Protein AF-A0A453H4N7-F1 (afdb_monomer)

Mean predicted aligned error: 19.72 Å

Foldseek 3Di:
DVVVVVVVVVVVVVVVVVVVVVVVVVVVVVVVPPDDPDDDDDPCPPPPPDQDFDDPPVDPVVRVVVSVVVCVVVCVVVVVVPPDPDDDDPVRVVVVVVVVVVVVVVVVVVVVVVVVVVVVVVVVVVVVVVVVVVVVVVVVVPVPPPDDDDDDDDD

Secondary structure (DSSP, 8-state):
-GGGHHHHHHHHHHHHHHHHHHHHHHHHHHHTT-S----S--------SS------TT-HHHHHHHHHHHHHHTTHHHHHHT--SSPPPHHHHHHHHHHHHHHHHHHHHHHHHHHHHHHHHHHHHHHHHHHHHHHHHHHHHHSS-----------

Organism: Aegilops tauschii subsp. strangulata (NCBI:txid200361)

Radius of gyration: 35.61 Å; Cα contacts (8 Å, |Δi|>4): 17; chains: 1; bounding box: 51×92×110 Å

InterPro domains:
  IPR001911 Small ribosomal subunit protein bS21 [PF01165] (53-104)

Solvent-accessible surface area (backbone atoms only — not comparable to full-atom values): 9630 Å² total; per-residue (Å²): 124,74,79,67,60,61,58,55,59,56,52,51,55,58,54,52,50,55,52,52,51,51,51,52,52,51,52,54,58,62,56,70,71,75,65,83,87,74,70,92,83,70,82,81,70,70,78,70,88,70,96,81,71,78,68,57,92,85,37,57,70,62,32,49,55,52,45,49,52,52,34,56,72,72,38,52,51,58,53,62,74,63,58,64,96,63,91,76,54,73,72,57,51,52,52,52,52,52,53,54,49,53,54,50,52,52,53,49,54,52,52,50,53,51,50,53,51,52,51,51,49,53,56,48,51,55,53,50,49,52,51,54,50,51,57,52,50,54,55,60,67,66,72,70,74,77,80,90,82,76,86,86,86,91,134

Sequence (155 aa):
EASRISTLHSGQRRREGRRRERAMQALARAARGLWPAAGRGQVQLQPARGIVVQVRDGNLERALQVMERKMRSSGIERLIKRRTEHHVKNSEKRVLARKALMARVRSQELGKSLRDILIKKIRGSVRASLRGQHFSNIRRYYRGVTTPFLMGAPC

pLDDT: mean 72.55, std 18.89, range [39.84, 96.19]

Structure (mmCIF, N/CA/C/O backbone):
data_AF-A0A453H4N7-F1
#
_entry.id   AF-A0A453H4N7-F1
#
loop_
_atom_site.group_PDB
_atom_site.id
_atom_site.type_symbol
_atom_site.label_atom_id
_atom_site.label_alt_id
_atom_site.label_comp_id
_atom_site.label_asym_id
_atom_site.label_entity_id
_atom_site.label_seq_id
_atom_site.pdbx_PDB_ins_code
_atom_site.Cartn_x
_atom_site.Cartn_y
_atom_site.Cartn_z
_atom_site.occupancy
_atom_site.B_iso_or_equiv
_atom_site.auth_seq_id
_atom_site.auth_comp_id
_atom_site.auth_asym_id
_atom_site.auth_atom_id
_atom_site.pdbx_PDB_model_num
ATOM 1 N N . GLU A 1 1 ? -1.156 -15.902 -61.989 1.00 48.66 1 GLU A N 1
ATOM 2 C CA . GLU A 1 1 ? -1.831 -16.546 -60.832 1.00 48.66 1 GLU A CA 1
ATOM 3 C C . GLU A 1 1 ? -1.753 -15.767 -59.505 1.00 48.66 1 GLU A C 1
ATOM 5 O O . GLU A 1 1 ? -2.515 -16.071 -58.594 1.00 48.66 1 GLU A O 1
ATOM 10 N N . ALA A 1 2 ? -0.948 -14.699 -59.391 1.00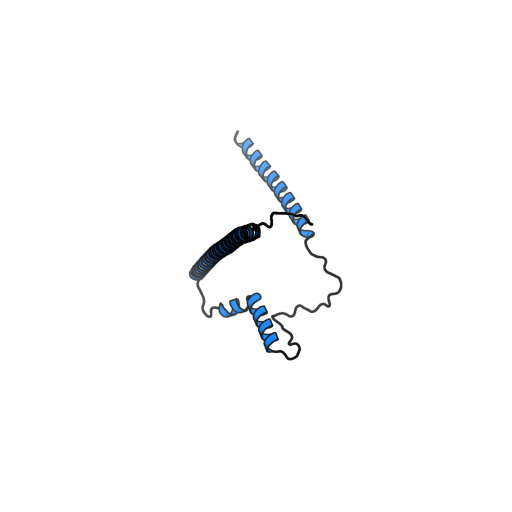 49.81 2 ALA A N 1
ATOM 11 C CA . ALA A 1 2 ? -0.772 -13.948 -58.137 1.00 49.81 2 ALA A CA 1
ATOM 12 C C . ALA A 1 2 ? -1.974 -13.081 -57.670 1.00 49.81 2 ALA A C 1
ATOM 14 O O . ALA A 1 2 ? -2.110 -12.839 -56.472 1.00 49.81 2 ALA A O 1
ATOM 15 N N . SER A 1 3 ? -2.893 -12.659 -58.553 1.00 48.25 3 SER A N 1
ATOM 16 C CA . SER A 1 3 ? -4.048 -11.818 -58.154 1.00 48.25 3 SER A CA 1
ATOM 17 C C . SER A 1 3 ? -5.175 -12.554 -57.418 1.00 48.25 3 SER A C 1
ATOM 19 O O . SER A 1 3 ? -6.032 -11.905 -56.824 1.00 48.25 3 SER A O 1
ATOM 21 N N . ARG A 1 4 ? -5.211 -13.896 -57.429 1.00 51.91 4 ARG A N 1
ATOM 22 C CA . ARG A 1 4 ? -6.278 -14.668 -56.753 1.00 51.91 4 ARG A CA 1
ATOM 23 C C . ARG A 1 4 ? -5.993 -14.936 -55.267 1.00 51.91 4 ARG A C 1
ATOM 25 O O . ARG A 1 4 ? -6.920 -15.196 -54.510 1.00 51.91 4 ARG A O 1
ATOM 32 N N . ILE A 1 5 ? -4.735 -14.837 -54.827 1.00 51.84 5 ILE A N 1
ATOM 33 C CA . ILE A 1 5 ? -4.316 -15.173 -53.451 1.00 51.84 5 ILE A CA 1
ATOM 34 C C . ILE A 1 5 ? -4.483 -13.974 -52.490 1.00 51.84 5 ILE A C 1
ATOM 36 O O . ILE A 1 5 ? -4.765 -14.151 -51.298 1.00 51.84 5 ILE A O 1
ATOM 40 N N . SER A 1 6 ? -4.386 -12.742 -53.000 1.00 48.47 6 SER A N 1
ATOM 41 C CA . SER A 1 6 ? -4.504 -11.497 -52.221 1.00 48.47 6 SER A CA 1
ATOM 42 C C . SER A 1 6 ? -5.947 -11.144 -51.822 1.00 48.47 6 SER A C 1
ATOM 44 O O . SER A 1 6 ? -6.170 -10.516 -50.782 1.00 48.47 6 SER A O 1
ATOM 46 N N . THR A 1 7 ? -6.951 -11.597 -52.579 1.00 55.56 7 THR A N 1
ATOM 47 C CA . THR A 1 7 ? -8.379 -11.380 -52.272 1.00 55.56 7 THR A CA 1
ATOM 48 C C . THR A 1 7 ? -8.903 -12.315 -51.175 1.00 55.56 7 THR A C 1
ATOM 50 O O . THR A 1 7 ? -9.774 -11.927 -50.394 1.00 55.56 7 THR A O 1
ATOM 53 N N . LEU A 1 8 ? -8.328 -13.514 -51.032 1.00 54.03 8 LEU A N 1
ATOM 54 C 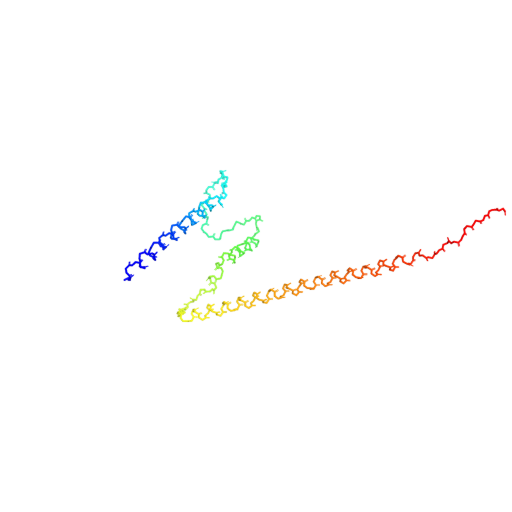CA . LEU A 1 8 ? -8.702 -14.467 -49.979 1.00 54.03 8 LEU A CA 1
ATOM 55 C C . LEU A 1 8 ? -8.202 -14.025 -48.590 1.00 54.03 8 LEU A C 1
ATOM 57 O O . LEU A 1 8 ? -8.942 -14.113 -47.607 1.00 54.03 8 LEU A O 1
ATOM 61 N N . HIS A 1 9 ? -6.994 -13.456 -48.509 1.00 51.75 9 HIS A N 1
ATOM 62 C CA . HIS A 1 9 ? -6.415 -12.968 -47.249 1.00 51.75 9 HIS A CA 1
ATOM 63 C C . HIS A 1 9 ? -7.112 -11.708 -46.703 1.00 51.75 9 HIS A C 1
ATOM 65 O O . HIS A 1 9 ? -7.238 -11.538 -45.486 1.00 51.75 9 HIS A O 1
ATOM 71 N N . SER A 1 10 ? -7.616 -10.825 -47.573 1.00 54.41 10 SER A N 1
ATOM 72 C CA . SER A 1 10 ? -8.381 -9.640 -47.151 1.00 54.41 10 SER A CA 1
ATOM 73 C C . SER A 1 10 ? -9.802 -9.996 -46.681 1.00 54.41 10 SER A C 1
ATOM 75 O O . SER A 1 10 ? -10.313 -9.393 -45.729 1.00 54.41 10 SER A O 1
ATOM 77 N N . GLY A 1 11 ? -10.410 -11.035 -47.267 1.00 57.25 11 GLY A N 1
ATOM 78 C CA . GLY A 1 11 ? -11.706 -11.580 -46.854 1.00 57.25 11 GLY A CA 1
ATOM 79 C C . GLY A 1 11 ? -11.682 -12.268 -45.484 1.00 57.25 11 GLY A C 1
ATOM 80 O O . GLY A 1 11 ? -12.613 -12.089 -44.692 1.00 57.25 11 GLY A O 1
ATOM 81 N N . GLN A 1 12 ? -10.607 -12.999 -45.163 1.00 56.38 12 GLN A N 1
ATOM 82 C CA . GLN A 1 12 ? -10.454 -13.668 -43.864 1.00 56.38 12 GLN A CA 1
ATOM 83 C C . GLN A 1 12 ? -10.293 -12.670 -42.705 1.00 56.38 12 GLN A C 1
ATOM 85 O O . GLN A 1 12 ? -11.003 -12.788 -41.703 1.00 56.38 12 GLN A O 1
ATOM 90 N N . ARG A 1 13 ? -9.492 -11.604 -42.873 1.00 53.62 13 ARG A N 1
ATOM 91 C CA . ARG A 1 13 ? -9.336 -10.562 -41.835 1.00 53.62 13 ARG A CA 1
ATOM 92 C C . ARG A 1 13 ? -10.636 -9.814 -41.521 1.00 53.62 13 ARG A C 1
ATOM 94 O O . ARG A 1 13 ? -10.914 -9.525 -40.358 1.00 53.62 13 ARG A O 1
ATOM 101 N N . ARG A 1 14 ? -11.491 -9.560 -42.522 1.00 57.19 14 ARG A N 1
ATOM 102 C CA . ARG A 1 14 ? -12.812 -8.927 -42.309 1.00 57.19 14 ARG A CA 1
ATOM 103 C C . ARG A 1 14 ? -13.829 -9.842 -41.614 1.00 57.19 14 ARG A C 1
ATOM 105 O O . ARG A 1 14 ? -14.759 -9.341 -40.976 1.00 57.19 14 ARG A O 1
ATOM 112 N N . ARG A 1 15 ? -13.703 -11.169 -41.745 1.00 58.00 15 ARG A N 1
ATOM 113 C CA . ARG A 1 15 ? -14.571 -12.141 -41.050 1.00 58.00 15 ARG A CA 1
ATOM 114 C C . ARG A 1 15 ? -14.146 -12.336 -39.594 1.00 58.00 15 ARG A C 1
ATOM 116 O O . ARG A 1 15 ? -15.013 -12.384 -38.722 1.00 58.00 15 ARG A O 1
ATOM 123 N N . GLU A 1 16 ? -12.844 -12.363 -39.319 1.00 60.75 16 GLU A N 1
ATOM 124 C CA . GLU A 1 16 ? -12.328 -12.398 -37.945 1.00 60.75 16 GLU A CA 1
ATOM 125 C C . GLU A 1 16 ? -12.628 -11.114 -37.168 1.00 60.75 16 GLU A C 1
ATOM 127 O O . GLU A 1 16 ? -13.057 -11.196 -36.017 1.00 60.75 16 GLU A O 1
ATOM 132 N N . GLY A 1 17 ? -12.487 -9.940 -37.797 1.00 62.78 17 GLY A N 1
ATOM 133 C CA . GLY A 1 17 ? -12.807 -8.652 -37.169 1.00 62.78 17 GLY A CA 1
ATOM 134 C C . GLY A 1 17 ? -14.247 -8.594 -36.654 1.00 62.78 17 GLY A C 1
ATOM 135 O O . GLY A 1 17 ? -14.478 -8.325 -35.478 1.00 62.78 17 GLY A O 1
ATOM 136 N N . ARG A 1 18 ? -15.217 -8.999 -37.486 1.00 62.62 18 ARG A N 1
ATOM 137 C CA . ARG A 1 18 ? -16.638 -9.037 -37.099 1.00 62.62 18 ARG A CA 1
ATOM 138 C C . ARG A 1 18 ? -16.956 -10.071 -36.018 1.00 62.62 18 ARG A C 1
ATOM 140 O O . ARG A 1 18 ? -17.851 -9.843 -35.207 1.00 62.62 18 ARG A O 1
ATOM 147 N N . ARG A 1 19 ? -16.243 -11.204 -35.968 1.00 64.75 19 ARG A N 1
ATOM 148 C CA . ARG A 1 19 ? -16.381 -12.172 -34.861 1.00 64.75 19 ARG A CA 1
ATOM 149 C C . ARG A 1 19 ? -15.857 -11.594 -33.545 1.00 64.75 19 ARG A C 1
ATOM 151 O O . ARG A 1 19 ? -16.521 -11.747 -32.523 1.00 64.75 19 ARG A O 1
ATOM 158 N N . ARG A 1 20 ? -14.718 -10.895 -33.575 1.00 65.56 20 ARG A N 1
ATOM 159 C CA . ARG A 1 20 ? -14.131 -10.235 -32.396 1.00 65.56 20 ARG A CA 1
ATOM 160 C C . ARG A 1 20 ? -14.994 -9.077 -31.891 1.00 65.56 20 ARG A C 1
ATOM 162 O O . ARG A 1 20 ? -15.208 -8.979 -30.688 1.00 65.56 20 ARG A O 1
ATOM 169 N N . GLU A 1 21 ? -15.563 -8.271 -32.785 1.00 67.62 21 GLU A N 1
ATOM 170 C CA . GLU A 1 21 ? -16.511 -7.202 -32.429 1.00 67.62 21 GLU A CA 1
ATOM 171 C C . GLU A 1 21 ? -17.782 -7.749 -31.774 1.00 67.62 21 GLU A C 1
ATOM 173 O O . GLU A 1 21 ? -18.225 -7.228 -30.751 1.00 67.62 21 GLU A O 1
ATOM 178 N N . ARG A 1 22 ? -18.348 -8.839 -32.313 1.00 73.31 22 ARG A N 1
ATOM 179 C CA . ARG A 1 22 ? -19.518 -9.505 -31.719 1.00 73.31 22 ARG A CA 1
ATOM 180 C C . ARG A 1 22 ? -19.204 -10.094 -30.343 1.00 73.31 22 ARG A C 1
ATOM 182 O O . ARG A 1 22 ? -20.016 -9.949 -29.433 1.00 73.31 22 ARG A O 1
ATOM 189 N N . ALA A 1 23 ? -18.027 -10.698 -30.172 1.00 74.56 23 ALA A N 1
ATOM 190 C CA . ALA A 1 23 ? -17.575 -11.208 -28.878 1.00 74.56 23 ALA A CA 1
ATOM 191 C C . ALA A 1 23 ? -17.365 -10.076 -27.856 1.00 74.56 23 ALA A C 1
ATOM 193 O O . ALA A 1 23 ? -17.836 -10.181 -26.725 1.00 74.56 23 ALA A O 1
ATOM 194 N N . MET A 1 24 ? -16.743 -8.960 -28.259 1.00 71.88 24 MET A N 1
ATOM 195 C CA . MET A 1 24 ? -16.600 -7.779 -27.400 1.00 71.88 24 MET A CA 1
ATOM 196 C C . MET A 1 24 ? -17.951 -7.152 -27.039 1.00 71.88 24 MET A C 1
ATOM 198 O O . MET A 1 24 ? -18.157 -6.785 -25.885 1.00 71.88 24 MET A O 1
ATOM 202 N N . GLN A 1 25 ? -18.895 -7.057 -27.980 1.00 76.31 25 GLN A N 1
ATOM 203 C CA . GLN A 1 25 ? -20.237 -6.534 -27.698 1.00 76.31 25 GLN A CA 1
ATOM 204 C C . GLN A 1 25 ? -21.047 -7.446 -26.771 1.00 76.31 25 GLN A C 1
ATOM 206 O O . GLN A 1 25 ? -21.790 -6.938 -25.930 1.00 76.31 25 GLN A O 1
ATOM 211 N N . ALA A 1 26 ? -20.903 -8.769 -26.889 1.00 74.19 26 ALA A N 1
ATOM 212 C CA . ALA A 1 26 ? -21.516 -9.723 -25.966 1.00 74.19 26 ALA A CA 1
ATOM 213 C C . ALA A 1 26 ? -20.934 -9.581 -24.549 1.00 74.19 26 ALA A C 1
ATOM 215 O O . ALA A 1 26 ? -21.690 -9.505 -23.581 1.00 74.19 26 ALA A O 1
ATOM 216 N N . LEU A 1 27 ? -19.609 -9.440 -24.436 1.00 72.25 27 LEU A N 1
ATOM 217 C CA . LEU A 1 27 ? -18.927 -9.209 -23.162 1.00 72.25 27 LEU A CA 1
ATOM 218 C C . LEU A 1 27 ? -19.354 -7.876 -22.519 1.00 72.25 27 LEU A C 1
ATOM 220 O O . LEU A 1 27 ? -19.667 -7.828 -21.332 1.00 72.25 27 LEU A O 1
ATOM 224 N N . ALA A 1 28 ? -19.448 -6.802 -23.310 1.00 71.81 28 ALA A N 1
ATOM 225 C CA . ALA A 1 28 ? -19.906 -5.494 -22.842 1.00 71.81 28 ALA A CA 1
ATOM 226 C C . ALA A 1 28 ? -21.380 -5.510 -22.399 1.00 71.81 28 ALA A C 1
ATOM 228 O O . ALA A 1 28 ? -21.743 -4.838 -21.437 1.00 71.81 28 ALA A O 1
ATOM 229 N N . ARG A 1 29 ? -22.239 -6.293 -23.067 1.00 68.88 29 ARG A N 1
ATOM 230 C CA . ARG A 1 29 ? -23.636 -6.514 -22.655 1.00 68.88 29 ARG A CA 1
ATOM 231 C C . ARG A 1 29 ? -23.733 -7.285 -21.341 1.00 68.88 29 ARG A C 1
ATOM 233 O O . ARG A 1 29 ? -24.502 -6.869 -20.482 1.00 68.88 29 ARG A O 1
ATOM 240 N N . ALA A 1 30 ? -22.933 -8.336 -21.163 1.00 68.56 30 ALA A N 1
ATOM 241 C CA . ALA A 1 30 ? -22.882 -9.104 -19.919 1.00 68.56 30 ALA A CA 1
ATOM 242 C C . ALA A 1 30 ? -22.370 -8.262 -18.734 1.00 68.56 30 ALA A C 1
ATOM 244 O O . ALA A 1 30 ? -22.867 -8.389 -17.618 1.00 68.56 30 ALA A O 1
ATOM 245 N N . ALA A 1 31 ? -21.435 -7.340 -18.980 1.00 62.47 31 ALA A N 1
ATOM 246 C CA . ALA A 1 31 ? -20.896 -6.457 -17.946 1.00 62.47 31 ALA A CA 1
ATOM 247 C C . ALA A 1 31 ? -21.886 -5.376 -17.464 1.00 62.47 31 ALA A C 1
ATOM 249 O O . ALA A 1 31 ? -21.759 -4.894 -16.340 1.00 62.47 31 ALA A O 1
ATOM 250 N N . ARG A 1 32 ? -22.900 -5.009 -18.267 1.00 61.75 32 ARG A N 1
ATOM 251 C CA . ARG A 1 32 ? -23.893 -3.977 -17.898 1.00 61.75 32 ARG A CA 1
ATOM 252 C C . ARG A 1 32 ? -24.835 -4.383 -16.757 1.00 61.75 32 ARG A C 1
ATOM 254 O O . ARG A 1 32 ? -25.477 -3.507 -16.192 1.00 61.75 32 ARG A O 1
ATOM 261 N N . GLY A 1 33 ? -24.901 -5.668 -16.406 1.00 58.09 33 GLY A N 1
ATOM 262 C CA . GLY A 1 33 ? -25.717 -6.179 -15.297 1.00 58.09 33 GLY A CA 1
ATOM 263 C C . GLY A 1 33 ? -24.990 -6.290 -13.952 1.00 58.09 33 GLY A C 1
ATOM 264 O O . GLY A 1 33 ? -25.601 -6.720 -12.981 1.00 58.09 33 GLY A O 1
ATOM 265 N N . LEU A 1 34 ? -23.701 -5.933 -13.876 1.00 60.41 34 LEU A N 1
ATOM 266 C CA . LEU A 1 34 ? -22.875 -6.122 -12.674 1.00 60.41 34 LEU A CA 1
ATOM 267 C C . LEU A 1 34 ? -22.774 -4.885 -11.760 1.00 60.41 34 LEU A C 1
ATOM 269 O O . LEU A 1 34 ? -21.913 -4.845 -10.882 1.00 60.41 34 LEU A O 1
ATOM 273 N N . TRP A 1 35 ? -23.642 -3.884 -11.935 1.00 43.53 35 TRP A N 1
ATOM 274 C CA . TRP A 1 35 ? -23.751 -2.771 -10.989 1.00 43.53 35 TRP A CA 1
ATOM 275 C C . TRP A 1 35 ? -24.936 -2.989 -10.045 1.00 43.53 35 TRP A C 1
ATOM 277 O O . TRP A 1 35 ? -26.066 -3.110 -10.521 1.00 43.53 35 TRP A O 1
ATOM 287 N N . PRO A 1 36 ? -24.723 -3.024 -8.716 1.00 51.22 36 PRO A N 1
ATOM 288 C CA . PRO A 1 36 ? -25.828 -3.123 -7.780 1.00 51.22 36 PRO A CA 1
ATOM 289 C C . PRO A 1 36 ? -26.664 -1.843 -7.868 1.00 51.22 36 PRO A C 1
ATOM 291 O O . PRO A 1 36 ? -26.177 -0.746 -7.592 1.00 51.22 36 PRO A O 1
ATOM 294 N N . ALA A 1 37 ? -27.934 -1.993 -8.245 1.00 53.25 37 ALA A N 1
ATOM 295 C CA . ALA A 1 37 ? -28.953 -0.967 -8.079 1.00 53.25 37 ALA A CA 1
ATOM 296 C C . ALA A 1 37 ? -29.220 -0.789 -6.574 1.00 53.25 37 ALA A C 1
ATOM 298 O O . ALA A 1 37 ? -30.126 -1.390 -6.001 1.00 53.25 37 ALA A O 1
ATOM 299 N N . ALA A 1 38 ? -28.366 -0.012 -5.911 1.00 49.47 38 ALA A N 1
ATOM 300 C CA . ALA A 1 38 ? -28.522 0.331 -4.509 1.00 49.47 38 ALA A CA 1
ATOM 301 C C . ALA A 1 38 ? -29.577 1.439 -4.359 1.00 49.47 38 ALA A C 1
ATOM 303 O O . ALA A 1 38 ? -29.378 2.561 -4.812 1.00 49.47 38 ALA A O 1
ATOM 304 N N . GLY A 1 39 ? -30.701 1.065 -3.743 1.00 46.12 39 GLY A N 1
ATOM 305 C CA . GLY A 1 39 ? -31.512 1.846 -2.803 1.00 46.12 39 GLY A CA 1
ATOM 306 C C . GLY A 1 39 ? -31.677 3.351 -3.026 1.00 46.12 39 GLY A C 1
ATOM 307 O O . GLY A 1 39 ? -30.771 4.147 -2.794 1.00 46.12 39 GLY A O 1
ATOM 308 N N . ARG A 1 40 ? -32.918 3.745 -3.323 1.00 46.62 40 ARG A N 1
ATOM 309 C CA . ARG A 1 40 ? -33.431 5.107 -3.135 1.00 46.62 40 ARG A CA 1
ATOM 310 C C . ARG A 1 40 ? -33.255 5.528 -1.669 1.00 46.62 40 ARG A C 1
ATOM 312 O O . ARG A 1 40 ? -33.645 4.781 -0.778 1.00 46.62 40 ARG A O 1
ATOM 319 N N . GLY A 1 41 ? -32.706 6.723 -1.446 1.00 46.91 41 GLY A N 1
ATOM 320 C CA . GLY A 1 41 ? -32.552 7.326 -0.116 1.00 46.91 41 GLY A CA 1
ATOM 321 C C . GLY A 1 41 ? -31.109 7.674 0.242 1.00 46.91 41 GLY A C 1
ATOM 322 O O . GLY A 1 41 ? -30.609 7.247 1.276 1.00 46.91 41 GLY A O 1
ATOM 323 N N . GLN A 1 42 ? -30.417 8.442 -0.600 1.00 46.16 42 GLN A N 1
ATOM 324 C CA . GLN A 1 42 ? -29.128 9.020 -0.234 1.00 46.16 42 GLN A CA 1
ATOM 325 C C . GLN A 1 42 ? -29.300 10.529 -0.118 1.00 46.16 42 GLN A C 1
ATOM 327 O O . GLN A 1 42 ? -29.386 11.233 -1.120 1.00 46.16 42 GLN A O 1
ATOM 332 N N . VAL A 1 43 ? -29.350 11.020 1.125 1.00 49.34 43 VAL A N 1
ATOM 333 C CA . VAL A 1 43 ? -28.957 12.397 1.430 1.00 49.34 43 VAL A CA 1
ATOM 334 C C . VAL A 1 43 ? -27.615 12.595 0.744 1.00 49.34 43 VAL A C 1
ATOM 336 O O . VAL A 1 43 ? -26.652 11.884 1.039 1.00 49.34 43 VAL A O 1
ATOM 339 N N . GLN A 1 44 ? -27.588 13.498 -0.228 1.00 48.03 44 GLN A N 1
ATOM 340 C CA . GLN A 1 44 ? -26.420 13.807 -1.033 1.00 48.03 44 GLN A CA 1
ATOM 341 C C . GLN A 1 44 ? -25.422 14.583 -0.169 1.00 48.03 44 GLN A C 1
ATOM 343 O O . GLN A 1 44 ? -25.193 15.774 -0.353 1.00 48.03 44 GLN A O 1
ATOM 348 N N . LEU A 1 45 ? -24.837 13.902 0.820 1.00 56.06 45 LEU A N 1
ATOM 349 C CA . LEU A 1 45 ? -23.601 14.328 1.444 1.00 56.06 45 LEU A CA 1
ATOM 350 C C . LEU A 1 45 ? -22.591 14.360 0.308 1.00 56.06 45 LEU A C 1
ATOM 352 O O . LEU A 1 45 ? -22.149 13.312 -0.169 1.00 56.06 45 LEU A O 1
ATOM 356 N N . GLN A 1 46 ? -22.288 15.569 -0.170 1.00 61.41 46 GLN A N 1
ATOM 357 C CA . GLN A 1 46 ? -21.155 15.779 -1.055 1.00 61.41 46 GLN A CA 1
ATOM 358 C C . GLN A 1 46 ? -19.988 14.975 -0.475 1.00 61.41 46 GLN A C 1
ATOM 360 O O . GLN A 1 46 ? -19.740 15.087 0.731 1.00 61.41 46 GLN A O 1
ATOM 365 N N . PRO A 1 47 ? -19.304 14.129 -1.263 1.00 58.69 47 PRO A N 1
ATOM 366 C CA . PRO A 1 47 ? -18.138 13.434 -0.756 1.00 58.69 47 PRO A CA 1
ATOM 367 C C . PRO A 1 47 ? -17.161 14.508 -0.287 1.00 58.69 47 PRO A C 1
ATOM 369 O O . PRO A 1 47 ? -16.600 15.242 -1.103 1.00 58.69 47 PRO A O 1
ATOM 372 N N . ALA A 1 48 ? -17.028 14.645 1.035 1.00 59.53 48 ALA A N 1
ATOM 373 C CA . ALA A 1 48 ? -16.096 15.574 1.642 1.00 59.53 48 ALA A CA 1
ATOM 374 C C . ALA A 1 48 ? -14.732 15.292 1.011 1.00 59.53 48 ALA A C 1
ATOM 376 O O . ALA A 1 48 ? -14.218 14.172 1.078 1.00 59.53 48 ALA A O 1
ATOM 377 N N . ARG A 1 49 ? -14.191 16.279 0.295 1.00 70.69 49 ARG A N 1
ATOM 378 C CA . ARG A 1 49 ? -12.916 16.124 -0.398 1.00 70.69 49 ARG A CA 1
ATOM 379 C C . ARG A 1 49 ? -11.819 16.008 0.662 1.00 70.69 49 ARG A C 1
ATOM 381 O O . ARG A 1 49 ? -11.511 16.987 1.327 1.00 70.69 49 ARG A O 1
ATOM 388 N N . GLY A 1 50 ? -11.234 14.819 0.819 1.00 78.69 50 GLY A N 1
ATOM 389 C CA . GLY A 1 50 ? -10.093 14.576 1.711 1.00 78.69 50 GLY A CA 1
ATOM 390 C C . GLY A 1 50 ? -10.341 13.533 2.806 1.00 78.69 50 GLY A C 1
ATOM 391 O O . GLY A 1 50 ? -11.407 12.928 2.902 1.00 78.69 50 GLY A O 1
ATOM 392 N N . ILE A 1 51 ? -9.318 13.285 3.631 1.00 84.31 51 ILE A N 1
ATOM 393 C CA . ILE A 1 51 ? -9.400 12.343 4.755 1.00 84.31 51 ILE A CA 1
ATOM 394 C C . ILE A 1 51 ? -10.000 13.071 5.952 1.00 84.31 51 ILE A C 1
ATOM 396 O O . ILE A 1 51 ? -9.292 13.728 6.707 1.00 84.31 51 ILE A O 1
ATOM 400 N N . VAL A 1 52 ? -11.309 12.928 6.131 1.00 88.25 52 VAL A N 1
ATOM 401 C CA . VAL A 1 52 ? -12.026 13.472 7.289 1.00 88.25 52 VAL A CA 1
ATOM 402 C C . VAL A 1 52 ? -12.422 12.360 8.263 1.00 88.25 52 VAL A C 1
ATOM 404 O O . VAL A 1 52 ? -12.787 11.238 7.875 1.00 88.25 52 VAL A O 1
ATOM 407 N N . VAL A 1 53 ? -12.325 12.659 9.558 1.00 88.69 53 VAL A N 1
ATOM 408 C CA . VAL A 1 53 ? -12.738 11.773 10.652 1.00 88.69 53 VAL A CA 1
ATOM 409 C C . VAL A 1 53 ? -13.459 12.616 11.693 1.00 88.69 53 VAL A C 1
ATOM 411 O O . VAL A 1 53 ? -12.937 13.634 12.128 1.00 88.69 53 VAL A O 1
ATOM 414 N N . GLN A 1 54 ? -14.662 12.192 12.074 1.00 90.44 54 GLN A N 1
ATOM 415 C CA . GLN A 1 54 ? -15.387 12.787 13.192 1.00 90.44 54 GLN A CA 1
ATOM 416 C C . GLN A 1 54 ? -14.864 12.193 14.500 1.00 90.44 54 GLN A C 1
ATOM 418 O O . GLN A 1 54 ? -14.710 10.973 14.605 1.00 90.44 54 GLN A O 1
ATOM 423 N N . VAL A 1 55 ? -14.614 13.050 15.486 1.00 93.12 55 VAL A N 1
ATOM 424 C CA . VAL A 1 55 ? -14.281 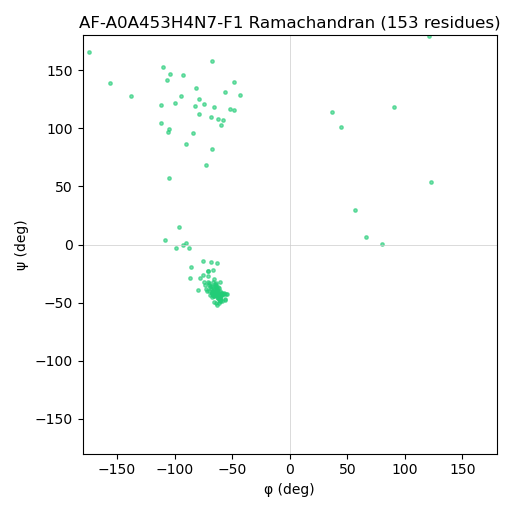12.626 16.848 1.00 93.12 55 VAL A CA 1
ATOM 425 C C . VAL A 1 55 ? -15.592 12.317 17.562 1.00 93.12 55 VAL A C 1
ATOM 427 O O . VAL A 1 55 ? -16.458 13.182 17.659 1.00 93.12 55 VAL A O 1
ATOM 430 N N . ARG A 1 56 ? -15.761 11.072 18.009 1.00 90.12 56 ARG A N 1
ATOM 431 C C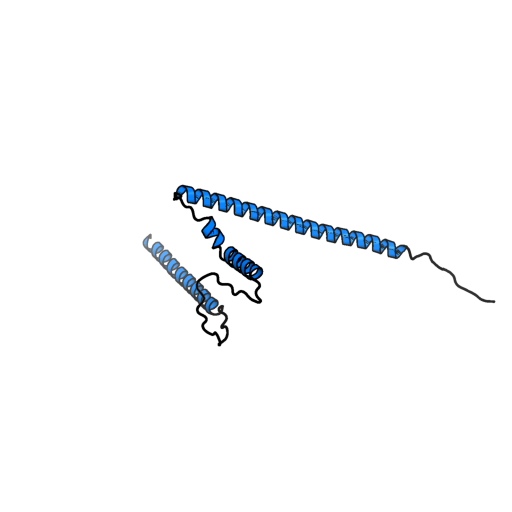A . ARG A 1 56 ? -16.923 10.642 18.797 1.00 90.12 56 ARG A CA 1
ATOM 432 C C . ARG A 1 56 ? -16.516 10.497 20.256 1.00 90.12 56 ARG A C 1
ATOM 434 O O . ARG A 1 56 ? -15.368 10.147 20.531 1.00 90.12 56 ARG A O 1
ATOM 441 N N . ASP A 1 57 ? -17.451 10.786 21.157 1.00 88.69 57 ASP A N 1
ATOM 442 C CA . ASP A 1 57 ? -17.331 10.506 22.595 1.00 88.69 57 ASP A CA 1
ATOM 443 C C . ASP A 1 57 ? -16.094 11.143 23.261 1.00 88.69 57 ASP A C 1
ATOM 445 O O . ASP A 1 57 ? -15.511 10.584 24.184 1.00 88.69 57 ASP A O 1
ATOM 449 N N . GLY A 1 58 ? -15.627 12.287 22.741 1.00 90.94 58 GLY A N 1
ATOM 450 C CA . GLY A 1 58 ? -14.418 12.969 23.225 1.00 90.94 58 GLY A CA 1
ATOM 451 C C . GLY A 1 58 ? -13.103 12.207 22.994 1.00 90.94 58 GLY A C 1
ATOM 452 O O . GLY A 1 58 ? -12.054 12.653 23.450 1.00 90.94 58 GLY A O 1
ATOM 453 N N . ASN A 1 59 ? -13.114 11.079 22.273 1.00 92.19 59 ASN A N 1
ATOM 454 C CA . ASN A 1 59 ? -11.939 10.222 22.119 1.00 92.19 59 ASN A CA 1
ATOM 455 C C . ASN A 1 59 ? -11.086 10.609 20.897 1.00 92.19 59 ASN A C 1
ATOM 457 O O . ASN A 1 59 ? -11.221 10.060 19.794 1.00 92.19 59 ASN A O 1
ATOM 461 N N . LEU A 1 60 ? -10.179 11.562 21.112 1.00 93.25 60 LEU A N 1
ATOM 462 C CA . LEU A 1 60 ? -9.267 12.064 20.084 1.00 93.25 60 LEU A CA 1
ATOM 463 C C . LEU A 1 60 ? -8.250 11.009 19.626 1.00 93.25 60 LEU A C 1
ATOM 465 O O . LEU A 1 60 ? -8.014 10.872 18.426 1.00 93.25 60 LEU A O 1
ATOM 469 N N . GLU A 1 61 ? -7.677 10.226 20.541 1.00 93.88 61 GLU A N 1
ATOM 470 C CA . GLU A 1 61 ? -6.671 9.206 20.207 1.00 93.88 61 GLU A CA 1
ATOM 471 C C . GLU A 1 61 ? -7.220 8.171 19.228 1.00 93.88 61 GLU A C 1
ATOM 473 O O . GLU A 1 61 ? -6.579 7.819 18.231 1.00 93.88 61 GLU A O 1
ATOM 478 N N . ARG A 1 62 ? -8.455 7.719 19.465 1.00 93.31 62 ARG A N 1
ATOM 479 C CA . ARG A 1 62 ? -9.125 6.784 18.567 1.00 93.31 62 ARG A CA 1
ATOM 480 C C . ARG A 1 62 ? -9.375 7.406 17.199 1.00 93.31 62 ARG A C 1
ATOM 482 O O . ARG A 1 62 ? -9.164 6.738 16.184 1.00 93.31 62 ARG A O 1
ATOM 489 N N . ALA A 1 63 ? -9.797 8.667 17.156 1.00 94.31 63 ALA A N 1
ATOM 490 C CA . ALA A 1 63 ? -10.007 9.385 15.904 1.00 94.31 63 ALA A CA 1
ATOM 491 C C . ALA A 1 63 ? -8.697 9.551 15.114 1.00 94.31 63 ALA A C 1
ATOM 493 O O . ALA A 1 63 ? -8.684 9.308 13.905 1.00 94.31 63 ALA A O 1
ATOM 494 N N . LEU A 1 64 ? -7.585 9.857 15.788 1.00 94.69 64 LEU A N 1
ATOM 495 C CA . LEU A 1 64 ? -6.259 9.960 15.176 1.00 94.69 64 LEU A CA 1
ATOM 496 C C . LEU A 1 64 ? -5.769 8.613 14.631 1.00 94.69 64 LEU A C 1
ATOM 498 O O . LEU A 1 64 ? -5.304 8.554 13.495 1.00 94.69 64 LEU A O 1
ATOM 502 N N . GLN A 1 65 ? -5.958 7.507 15.358 1.00 93.75 65 GLN A N 1
ATOM 503 C CA . GLN A 1 65 ? -5.637 6.167 14.844 1.00 93.75 65 GLN A CA 1
ATOM 504 C C . GLN A 1 65 ? -6.453 5.817 13.592 1.00 93.75 65 GLN A C 1
ATOM 506 O O . GLN A 1 65 ? -5.942 5.211 12.644 1.00 93.75 65 GLN A O 1
ATOM 511 N N . VAL A 1 66 ? -7.738 6.181 13.572 1.00 93.25 66 VAL A N 1
ATOM 512 C CA . VAL A 1 66 ? -8.606 5.970 12.406 1.00 93.25 66 VAL A CA 1
ATOM 513 C C . VAL A 1 66 ? -8.153 6.840 11.235 1.00 93.25 66 VAL A C 1
ATOM 515 O O . VAL A 1 66 ? -8.083 6.349 10.106 1.00 93.25 66 VAL A O 1
ATOM 518 N N . MET A 1 67 ? -7.808 8.101 11.489 1.00 93.44 67 MET A N 1
ATOM 519 C CA . MET A 1 67 ? -7.281 9.017 10.481 1.00 93.44 67 MET A CA 1
ATOM 520 C C . MET A 1 67 ? -5.973 8.493 9.890 1.00 93.44 67 MET A C 1
ATOM 522 O O . MET A 1 67 ? -5.854 8.400 8.670 1.00 93.44 67 MET A O 1
ATOM 526 N N . GLU A 1 68 ? -5.041 8.051 10.733 1.00 92.00 68 GLU A N 1
ATOM 527 C CA . GLU A 1 68 ? -3.779 7.462 10.302 1.00 92.00 68 GLU A CA 1
ATOM 528 C C . GLU A 1 68 ? -4.023 6.234 9.419 1.00 92.00 68 GLU A C 1
ATOM 530 O O . GLU A 1 68 ? -3.500 6.158 8.310 1.00 92.00 68 GLU A O 1
ATOM 535 N N . ARG A 1 69 ? -4.885 5.297 9.835 1.00 93.06 69 ARG A N 1
ATOM 536 C CA . ARG A 1 69 ? -5.238 4.120 9.018 1.00 93.06 69 ARG A CA 1
ATOM 537 C C . ARG A 1 69 ? -5.840 4.510 7.665 1.00 93.06 69 ARG A C 1
ATOM 539 O O . ARG A 1 69 ? -5.476 3.910 6.648 1.00 93.06 69 ARG A O 1
ATOM 546 N N . LYS A 1 70 ? -6.723 5.515 7.619 1.00 92.31 70 LYS A N 1
ATOM 547 C CA . LYS A 1 70 ? -7.272 6.056 6.361 1.00 92.31 70 LYS A CA 1
ATOM 548 C C . LYS A 1 70 ? -6.178 6.703 5.495 1.00 92.31 70 LYS A C 1
ATOM 550 O O . LYS A 1 70 ? -6.170 6.524 4.278 1.00 92.31 70 LYS A O 1
ATOM 555 N N . MET A 1 71 ? -5.201 7.373 6.102 1.00 91.56 71 MET A N 1
ATOM 556 C CA . MET A 1 71 ? -4.046 7.969 5.415 1.00 91.56 71 MET A CA 1
ATOM 557 C C . MET A 1 71 ? -3.059 6.932 4.867 1.00 91.56 71 MET A C 1
ATOM 559 O O . MET A 1 71 ? -2.575 7.069 3.740 1.00 91.56 71 MET A O 1
ATOM 563 N N . ARG A 1 72 ? -2.802 5.858 5.623 1.00 90.94 72 ARG A N 1
ATOM 564 C CA . ARG A 1 72 ? -1.933 4.751 5.194 1.00 90.94 72 ARG A CA 1
ATOM 565 C C . ARG A 1 72 ? -2.561 3.965 4.042 1.00 90.94 72 ARG A C 1
ATOM 567 O O . ARG A 1 72 ? -1.881 3.649 3.067 1.00 90.94 72 ARG A O 1
ATOM 574 N N . SER A 1 73 ? -3.856 3.649 4.150 1.00 89.00 73 SER A N 1
ATOM 575 C CA . SER A 1 73 ? -4.595 2.832 3.170 1.00 89.00 73 SER A CA 1
ATOM 576 C C . SER A 1 73 ? -4.862 3.562 1.853 1.00 89.00 73 SER A C 1
ATOM 578 O O . SER A 1 73 ? -4.672 2.969 0.794 1.00 89.00 73 SER A O 1
ATOM 580 N N . SER A 1 74 ? -5.204 4.854 1.903 1.00 87.31 74 SER A N 1
ATOM 581 C CA . SER A 1 74 ? -5.303 5.707 0.705 1.00 87.31 74 SER A CA 1
ATOM 582 C C . SER A 1 74 ? -3.964 5.887 -0.020 1.00 87.31 74 SER A C 1
ATOM 584 O O . SER A 1 74 ? -3.931 6.301 -1.175 1.00 87.31 74 SER A O 1
ATOM 586 N N . GLY A 1 75 ? -2.845 5.570 0.637 1.00 85.06 75 GLY A N 1
ATOM 587 C CA . GLY A 1 75 ? -1.507 5.694 0.070 1.00 85.06 75 GLY A CA 1
ATOM 588 C C . GLY A 1 75 ? -0.951 7.118 0.102 1.00 85.06 75 GLY A C 1
ATOM 589 O O . GLY A 1 75 ? 0.200 7.300 -0.298 1.00 85.06 75 GLY A O 1
ATOM 590 N N . ILE A 1 76 ? -1.702 8.095 0.630 1.00 86.12 76 ILE A N 1
ATOM 591 C CA . ILE A 1 76 ? -1.249 9.484 0.796 1.00 86.12 76 ILE A CA 1
ATOM 592 C C . ILE A 1 76 ? 0.044 9.548 1.611 1.00 86.12 76 ILE A C 1
ATOM 594 O O . ILE A 1 76 ? 0.976 10.234 1.208 1.00 86.12 76 ILE A O 1
ATOM 598 N N . GLU A 1 77 ? 0.166 8.772 2.691 1.00 87.31 77 GLU A N 1
ATOM 599 C CA . GLU A 1 77 ? 1.392 8.746 3.503 1.00 87.31 77 GLU A CA 1
ATOM 600 C C . GLU A 1 77 ? 2.625 8.370 2.665 1.00 87.31 77 GLU A C 1
ATOM 602 O O . GLU A 1 77 ? 3.690 8.975 2.782 1.00 87.31 77 GLU A O 1
ATOM 607 N N . ARG A 1 78 ? 2.478 7.384 1.770 1.00 88.12 78 ARG A N 1
ATOM 608 C CA . ARG A 1 78 ? 3.566 6.950 0.886 1.00 88.12 78 ARG A CA 1
ATOM 609 C C . ARG A 1 78 ? 3.888 8.012 -0.152 1.00 88.12 78 ARG A C 1
ATOM 611 O O . ARG A 1 78 ? 5.053 8.149 -0.493 1.00 88.12 78 ARG A O 1
ATOM 618 N N . LEU A 1 79 ? 2.889 8.730 -0.658 1.00 85.88 79 LEU A N 1
ATOM 619 C CA . LEU A 1 79 ? 3.089 9.819 -1.615 1.00 85.88 79 LEU A CA 1
ATOM 620 C C . LEU A 1 79 ? 3.813 11.002 -0.970 1.00 85.88 79 LEU A C 1
ATOM 622 O O . LEU A 1 79 ? 4.747 11.523 -1.569 1.00 85.88 79 LEU A O 1
ATOM 626 N N . ILE A 1 80 ? 3.443 11.359 0.262 1.00 85.69 80 ILE A N 1
ATOM 627 C CA . ILE A 1 80 ? 4.105 12.415 1.035 1.00 85.69 80 ILE A CA 1
ATOM 628 C C . ILE A 1 80 ? 5.560 12.025 1.316 1.00 85.69 80 ILE A C 1
ATOM 630 O O . ILE A 1 80 ? 6.465 12.769 0.963 1.00 85.69 80 ILE A O 1
ATOM 634 N N . LYS A 1 81 ? 5.808 10.825 1.860 1.00 86.62 81 LYS A N 1
ATOM 635 C CA . LYS A 1 81 ? 7.169 10.359 2.190 1.00 86.62 81 LYS A CA 1
ATOM 636 C C . LYS A 1 81 ? 8.069 10.150 0.971 1.00 86.62 81 LYS A C 1
ATOM 638 O O . LYS A 1 8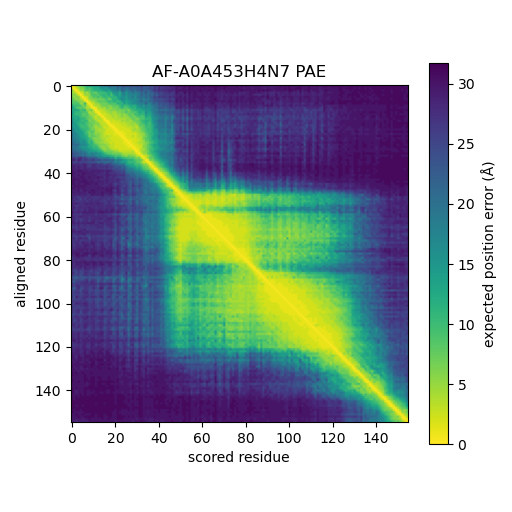1 ? 9.282 10.248 1.082 1.00 86.62 81 LYS A O 1
ATOM 643 N N . ARG A 1 82 ? 7.494 9.796 -0.183 1.00 83.00 82 ARG A N 1
ATOM 644 C CA . ARG A 1 82 ? 8.241 9.588 -1.438 1.00 83.00 82 ARG A CA 1
ATOM 645 C C . ARG A 1 82 ? 8.416 10.862 -2.249 1.00 83.00 82 ARG A C 1
ATOM 647 O O . ARG A 1 82 ? 9.027 10.790 -3.314 1.00 83.00 82 ARG A O 1
ATOM 654 N N . ARG A 1 83 ? 7.847 11.987 -1.814 1.00 81.44 83 ARG A N 1
ATOM 655 C CA . ARG A 1 83 ? 8.013 13.261 -2.502 1.00 81.44 83 ARG A CA 1
ATOM 656 C C . ARG A 1 83 ? 9.497 13.613 -2.460 1.00 81.44 83 ARG A C 1
ATOM 658 O O . ARG A 1 83 ? 10.040 13.898 -1.403 1.00 81.44 83 ARG A O 1
ATOM 665 N N . THR 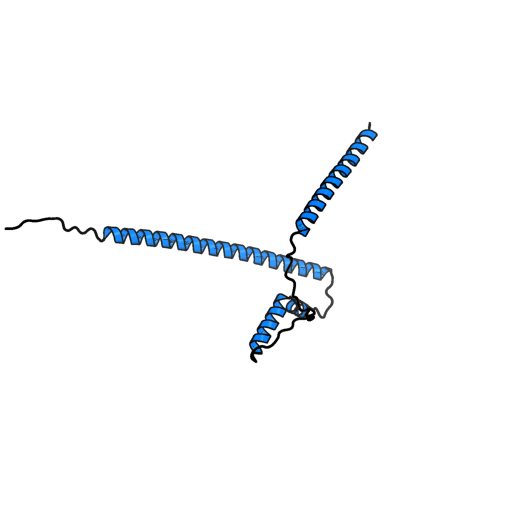A 1 84 ? 10.160 13.514 -3.605 1.00 70.00 84 THR A N 1
ATOM 666 C CA . THR A 1 84 ? 11.563 13.892 -3.728 1.00 70.00 84 THR A CA 1
ATOM 667 C C . THR A 1 84 ? 11.633 15.406 -3.843 1.00 70.00 84 THR A C 1
ATOM 669 O O . THR A 1 84 ? 10.998 15.983 -4.724 1.00 70.00 84 THR A O 1
ATOM 672 N N . GLU A 1 85 ? 12.407 16.048 -2.973 1.00 77.94 85 GLU A N 1
ATOM 673 C CA . GLU A 1 85 ? 12.710 17.484 -3.075 1.00 77.94 85 GLU A CA 1
ATOM 674 C C . GLU A 1 85 ? 13.569 17.788 -4.315 1.00 77.94 85 GLU A C 1
ATOM 676 O O . GLU A 1 85 ? 13.534 18.891 -4.854 1.00 77.94 85 GLU A O 1
ATOM 681 N N . HIS A 1 86 ? 14.278 16.775 -4.826 1.00 81.38 86 HIS A N 1
ATOM 682 C CA . HIS A 1 86 ? 15.157 16.872 -5.988 1.00 81.38 86 HIS A CA 1
ATOM 683 C C . HIS A 1 86 ? 14.608 16.133 -7.215 1.00 81.38 86 HIS A C 1
ATOM 685 O O . HIS A 1 86 ? 13.876 15.141 -7.112 1.00 81.38 86 HIS A O 1
ATOM 691 N N . HIS A 1 87 ? 14.991 16.607 -8.404 1.00 86.00 87 HIS A N 1
ATOM 692 C CA . HIS A 1 87 ? 14.637 15.968 -9.667 1.00 86.00 87 HIS A CA 1
ATOM 693 C C . HIS A 1 87 ? 15.451 14.687 -9.888 1.00 86.00 87 HIS A C 1
ATOM 695 O O . HIS A 1 87 ? 16.671 14.724 -10.013 1.00 86.00 87 HIS A O 1
ATOM 701 N N . VAL A 1 88 ? 14.750 13.562 -10.030 1.00 87.06 88 VAL A N 1
ATOM 702 C CA . VAL A 1 88 ? 15.336 12.277 -10.436 1.00 87.06 88 VAL A CA 1
ATOM 703 C C . VAL A 1 88 ? 15.186 12.106 -11.948 1.00 87.06 88 VAL A C 1
ATOM 705 O O . VAL A 1 88 ? 14.069 12.189 -12.480 1.00 87.06 88 VAL A O 1
ATOM 708 N N . LYS A 1 89 ? 16.290 11.808 -12.639 1.00 93.81 89 LYS A N 1
ATOM 709 C CA . LYS A 1 89 ? 16.298 11.590 -14.095 1.00 93.81 89 LYS A CA 1
ATOM 710 C C . LYS A 1 89 ? 15.533 10.316 -14.480 1.00 93.81 89 LYS A C 1
ATOM 712 O O . LYS A 1 89 ? 15.367 9.384 -13.693 1.00 93.81 89 LYS A O 1
ATOM 717 N N . ASN A 1 90 ? 15.075 10.235 -15.731 1.00 90.94 90 ASN A N 1
ATOM 718 C CA . ASN A 1 90 ? 14.278 9.093 -16.206 1.00 90.94 90 ASN A CA 1
ATOM 719 C C . ASN A 1 90 ? 15.049 7.758 -16.195 1.00 90.94 90 ASN A C 1
ATOM 721 O O . ASN A 1 90 ? 14.453 6.712 -15.933 1.00 90.94 90 ASN A O 1
ATOM 725 N N . SER A 1 91 ? 16.364 7.778 -16.433 1.00 92.25 91 SER A N 1
ATOM 726 C CA . SER A 1 91 ? 17.234 6.598 -16.315 1.00 92.25 91 SER A CA 1
ATOM 727 C C . SER A 1 91 ? 17.222 6.030 -14.892 1.00 92.25 91 SER A C 1
ATOM 729 O O . SER A 1 91 ? 16.969 4.842 -14.696 1.00 92.25 91 SER A O 1
ATOM 731 N N . GLU A 1 92 ? 17.397 6.887 -13.892 1.00 90.56 92 GLU A N 1
ATOM 732 C CA . GLU A 1 92 ? 17.385 6.522 -12.474 1.00 90.56 92 GLU A CA 1
ATOM 733 C C . GLU A 1 92 ? 16.005 6.037 -12.020 1.00 90.56 92 GLU A C 1
ATOM 735 O O . GLU A 1 92 ? 15.902 4.998 -11.364 1.00 90.56 92 GLU A O 1
ATOM 740 N N . LYS A 1 93 ? 14.926 6.709 -12.449 1.00 91.81 93 LYS A N 1
ATOM 741 C CA . LYS A 1 93 ? 13.546 6.262 -12.185 1.00 91.81 93 LYS A CA 1
ATOM 742 C C . LYS A 1 93 ? 13.316 4.823 -12.654 1.00 91.81 93 LYS A C 1
ATOM 744 O O . LYS A 1 93 ? 12.727 4.028 -11.919 1.00 91.81 93 LYS A O 1
ATOM 749 N N . ARG A 1 94 ? 13.817 4.456 -13.843 1.00 92.31 94 ARG A N 1
ATOM 750 C CA . ARG A 1 94 ? 13.719 3.082 -14.373 1.00 92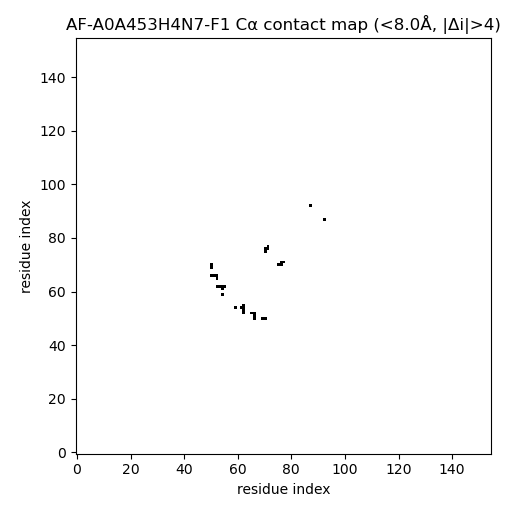.31 94 ARG A CA 1
ATOM 751 C C . ARG A 1 94 ? 14.475 2.077 -13.506 1.00 92.31 94 ARG A C 1
ATOM 753 O O . ARG A 1 94 ? 13.954 0.993 -13.241 1.00 92.31 94 ARG A O 1
ATOM 760 N N . VAL A 1 95 ? 15.671 2.430 -13.035 1.00 94.94 95 VAL A N 1
ATOM 761 C CA . VAL A 1 95 ? 16.460 1.557 -12.151 1.00 94.94 95 VAL A CA 1
ATOM 762 C C . VAL A 1 95 ? 15.760 1.364 -10.803 1.00 94.94 95 VAL A C 1
ATOM 764 O O . VAL A 1 95 ? 15.646 0.229 -10.338 1.00 94.94 95 VAL A O 1
ATOM 767 N N . LEU A 1 96 ? 15.231 2.431 -10.196 1.00 91.31 96 LEU A N 1
ATOM 768 C CA . LEU A 1 96 ? 14.502 2.359 -8.924 1.00 91.31 96 LEU A CA 1
ATOM 769 C C . LEU A 1 96 ? 13.231 1.511 -9.037 1.00 91.31 96 LEU A C 1
ATOM 771 O O . LEU A 1 96 ? 12.977 0.661 -8.181 1.00 91.31 96 LEU A O 1
ATOM 775 N N . ALA A 1 97 ? 12.467 1.679 -10.119 1.00 91.88 97 ALA A N 1
ATOM 776 C CA . ALA A 1 97 ? 11.283 0.868 -10.384 1.00 91.88 97 ALA A CA 1
ATOM 777 C C . ALA A 1 97 ? 11.634 -0.622 -10.529 1.00 91.88 97 ALA A C 1
ATOM 779 O O . ALA A 1 97 ? 10.973 -1.472 -9.930 1.00 91.88 97 ALA A O 1
ATOM 780 N N . ARG A 1 98 ? 12.712 -0.946 -11.258 1.00 95.12 98 ARG A N 1
ATOM 781 C CA . ARG A 1 98 ? 13.189 -2.328 -11.421 1.00 95.12 98 ARG A CA 1
ATOM 782 C C . ARG A 1 98 ? 13.618 -2.946 -10.090 1.00 95.12 98 ARG A C 1
ATOM 784 O O . ARG A 1 98 ? 13.214 -4.067 -9.789 1.00 95.12 98 ARG A O 1
ATOM 791 N N . LYS A 1 99 ? 14.385 -2.216 -9.272 1.00 96.00 99 LYS A N 1
ATOM 792 C CA . LYS A 1 99 ? 14.800 -2.671 -7.933 1.00 96.00 99 LYS A CA 1
ATOM 793 C C . LYS A 1 99 ? 13.592 -2.920 -7.025 1.00 96.00 99 LYS A C 1
ATOM 795 O O . LYS A 1 99 ? 13.514 -3.963 -6.380 1.00 96.00 99 LYS A O 1
ATOM 800 N N . ALA A 1 100 ? 12.614 -2.012 -7.026 1.00 92.81 100 ALA A N 1
ATOM 801 C CA . ALA A 1 100 ? 11.385 -2.169 -6.251 1.00 92.81 100 ALA A CA 1
ATOM 802 C C . ALA A 1 100 ? 10.543 -3.372 -6.714 1.00 92.81 100 ALA A C 1
ATOM 804 O O . ALA A 1 100 ? 9.962 -4.071 -5.883 1.00 92.81 100 ALA A O 1
ATOM 805 N N . LEU A 1 101 ? 10.490 -3.635 -8.025 1.00 95.19 101 LEU A N 1
ATOM 806 C CA . LEU A 1 101 ? 9.824 -4.814 -8.577 1.00 95.19 101 LEU A CA 1
ATOM 807 C C . LEU A 1 101 ? 10.508 -6.106 -8.115 1.00 95.19 101 LEU A C 1
ATOM 809 O O . LEU A 1 101 ? 9.834 -6.985 -7.586 1.00 95.19 101 LEU A O 1
ATOM 813 N N . MET A 1 102 ? 11.833 -6.201 -8.251 1.00 96.19 102 MET A N 1
ATOM 814 C CA . MET A 1 102 ? 12.593 -7.379 -7.816 1.00 96.19 102 MET A CA 1
ATOM 815 C C . MET A 1 102 ? 12.432 -7.645 -6.315 1.00 96.19 102 MET A C 1
ATOM 817 O O . MET A 1 102 ? 12.212 -8.786 -5.917 1.00 96.19 102 MET A O 1
ATOM 821 N N . ALA A 1 103 ? 12.458 -6.598 -5.485 1.00 95.06 103 ALA A N 1
ATOM 822 C CA . ALA A 1 103 ? 12.211 -6.728 -4.051 1.00 95.06 103 ALA A CA 1
ATOM 823 C C . ALA A 1 103 ? 10.806 -7.283 -3.755 1.00 95.06 103 ALA A C 1
ATOM 825 O O . ALA A 1 103 ? 10.657 -8.193 -2.943 1.00 95.06 103 ALA A O 1
ATOM 826 N N . ARG A 1 104 ? 9.775 -6.785 -4.451 1.00 94.38 104 ARG A N 1
ATOM 827 C CA . ARG A 1 104 ? 8.394 -7.273 -4.300 1.00 94.38 104 ARG A CA 1
ATOM 828 C C . ARG A 1 104 ? 8.246 -8.737 -4.697 1.00 94.38 104 ARG A C 1
ATOM 830 O O . ARG A 1 104 ? 7.618 -9.486 -3.955 1.00 94.38 104 ARG A O 1
ATOM 837 N N . VAL A 1 105 ? 8.811 -9.131 -5.837 1.00 95.69 105 VAL A N 1
ATOM 838 C CA . VAL A 1 105 ? 8.773 -10.522 -6.313 1.00 95.69 105 VAL A CA 1
ATOM 839 C C . VAL A 1 105 ? 9.449 -11.439 -5.295 1.00 95.69 105 VAL A C 1
ATOM 841 O O . VAL A 1 105 ? 8.823 -12.386 -4.824 1.00 95.69 105 VAL A O 1
ATOM 844 N N . ARG A 1 106 ? 10.652 -11.075 -4.834 1.00 95.12 106 ARG A N 1
ATOM 845 C CA . ARG A 1 106 ? 11.389 -11.830 -3.813 1.00 95.12 106 ARG A CA 1
ATOM 846 C C . ARG A 1 106 ? 10.579 -12.007 -2.527 1.00 95.12 106 ARG A C 1
ATOM 848 O O . ARG A 1 106 ? 10.480 -13.111 -2.005 1.00 95.12 106 ARG A O 1
ATOM 855 N N . SER A 1 107 ? 9.957 -10.943 -2.014 1.00 93.81 107 SER A N 1
ATOM 856 C CA . SER A 1 107 ? 9.125 -11.031 -0.804 1.00 93.81 107 SER A CA 1
ATOM 857 C C . SER A 1 107 ? 7.874 -11.894 -0.995 1.00 93.81 107 SER A C 1
ATOM 859 O O . SER A 1 107 ? 7.455 -12.571 -0.058 1.00 93.81 107 SER A O 1
ATOM 861 N N . GLN A 1 108 ? 7.269 -11.895 -2.187 1.00 95.12 108 GLN A N 1
ATOM 862 C CA . GLN A 1 108 ? 6.115 -12.748 -2.484 1.00 95.12 108 GLN A CA 1
ATOM 863 C C . GLN A 1 108 ? 6.496 -14.227 -2.548 1.00 95.12 108 GLN A C 1
ATOM 865 O O . GLN A 1 108 ? 5.773 -15.059 -2.002 1.00 95.12 108 GLN A O 1
ATOM 870 N N . GLU A 1 109 ? 7.615 -14.556 -3.191 1.00 94.69 109 GLU A N 1
ATOM 871 C CA . GLU A 1 109 ? 8.144 -15.923 -3.250 1.00 94.69 109 GLU A CA 1
ATOM 872 C C . GLU A 1 109 ? 8.457 -16.449 -1.850 1.00 94.69 109 GLU A C 1
ATOM 874 O O . GLU A 1 109 ? 7.976 -17.516 -1.472 1.00 94.69 109 GLU A O 1
ATOM 879 N N . LEU A 1 110 ? 9.152 -15.652 -1.032 1.00 94.31 110 LEU A N 1
ATOM 880 C CA . LEU A 1 110 ? 9.412 -15.990 0.368 1.00 94.31 110 LEU A CA 1
ATOM 881 C C . LEU A 1 110 ? 8.111 -16.188 1.160 1.00 94.31 110 LEU A C 1
ATOM 883 O O . LEU A 1 110 ? 7.988 -17.154 1.909 1.00 94.31 110 LEU A O 1
ATOM 887 N N . GLY A 1 111 ? 7.110 -15.324 0.965 1.00 93.69 111 GLY A N 1
ATOM 888 C CA . GLY A 1 111 ? 5.804 -15.455 1.615 1.00 93.69 111 GLY A CA 1
ATOM 889 C C . GLY A 1 111 ? 5.059 -16.744 1.244 1.00 93.69 111 GLY A C 1
ATOM 890 O O . GLY A 1 111 ? 4.429 -17.353 2.110 1.00 93.69 111 GLY A O 1
ATOM 891 N N . LYS A 1 112 ? 5.155 -17.192 -0.016 1.00 94.75 112 LYS A N 1
ATOM 892 C CA . LYS A 1 112 ? 4.602 -18.482 -0.466 1.00 94.75 112 LYS A CA 1
ATOM 893 C C . LYS A 1 112 ? 5.332 -19.648 0.199 1.00 94.75 112 LYS A C 1
ATOM 895 O O . LYS A 1 112 ? 4.679 -20.475 0.827 1.00 94.75 112 LYS A O 1
ATOM 900 N N . SER A 1 113 ? 6.664 -19.642 0.173 1.00 94.00 113 SER A N 1
ATOM 901 C CA . SER A 1 113 ? 7.485 -20.675 0.816 1.00 94.00 113 SER A CA 1
ATOM 902 C C . SER A 1 113 ? 7.194 -20.800 2.314 1.00 94.00 113 SER A C 1
ATOM 904 O O . SER A 1 113 ? 7.040 -21.906 2.829 1.00 94.00 113 SER A O 1
ATOM 906 N N . LEU A 1 114 ? 7.050 -19.676 3.023 1.00 95.31 114 LEU A N 1
ATOM 907 C CA . LEU A 1 114 ? 6.697 -19.673 4.446 1.00 95.31 114 LEU A CA 1
ATOM 908 C C . LEU A 1 114 ? 5.288 -20.223 4.698 1.00 95.31 114 LEU A C 1
ATOM 910 O O . LEU A 1 114 ? 5.093 -20.994 5.639 1.00 95.31 114 LEU A O 1
ATOM 914 N N . ARG A 1 115 ? 4.312 -19.874 3.851 1.00 93.62 115 ARG A N 1
ATOM 915 C CA . ARG A 1 115 ? 2.952 -20.425 3.930 1.00 93.62 115 ARG A CA 1
ATOM 916 C C . ARG A 1 115 ? 2.952 -21.936 3.697 1.00 93.62 115 ARG A C 1
ATOM 918 O O . ARG A 1 115 ? 2.300 -22.657 4.449 1.00 93.62 115 ARG A O 1
ATOM 925 N N . ASP A 1 116 ? 3.719 -22.419 2.726 1.00 93.06 116 ASP A N 1
ATOM 926 C CA . ASP A 1 116 ? 3.840 -23.849 2.432 1.00 93.06 116 ASP A CA 1
ATOM 927 C C . ASP A 1 116 ? 4.489 -24.613 3.590 1.00 93.06 116 ASP A C 1
ATOM 929 O O . ASP A 1 116 ? 4.018 -25.688 3.968 1.00 93.06 116 ASP A O 1
ATOM 933 N N . ILE A 1 117 ? 5.534 -24.046 4.202 1.00 93.69 117 ILE A N 1
ATOM 934 C CA . ILE A 1 117 ? 6.158 -24.601 5.411 1.00 93.69 117 ILE A CA 1
ATOM 935 C C . ILE A 1 117 ? 5.145 -24.655 6.558 1.00 93.69 117 ILE A C 1
ATOM 937 O O . ILE A 1 117 ? 5.033 -25.686 7.221 1.00 93.69 117 ILE A O 1
ATOM 941 N N . LEU A 1 118 ? 4.387 -23.580 6.786 1.00 92.75 118 LEU A N 1
ATOM 942 C CA . LEU A 1 118 ? 3.378 -23.533 7.842 1.00 92.75 118 LEU A CA 1
ATOM 943 C C . LEU A 1 118 ? 2.301 -24.607 7.636 1.00 92.75 118 LEU A C 1
ATOM 945 O O . LEU A 1 118 ? 1.985 -25.348 8.565 1.00 92.75 118 LEU A O 1
ATOM 949 N N . ILE A 1 119 ? 1.797 -24.758 6.408 1.00 92.50 119 ILE A N 1
ATOM 950 C CA . ILE A 1 119 ? 0.818 -25.795 6.059 1.00 92.50 119 ILE A CA 1
ATOM 951 C C . ILE A 1 119 ? 1.407 -27.193 6.281 1.00 92.50 119 ILE A C 1
ATOM 953 O O . ILE A 1 119 ? 0.752 -28.044 6.883 1.00 92.50 119 ILE A O 1
ATOM 957 N N . LYS A 1 120 ? 2.645 -27.446 5.836 1.00 91.81 120 LYS A N 1
ATOM 958 C CA . LYS A 1 120 ? 3.334 -28.727 6.063 1.00 91.81 120 LYS A CA 1
ATOM 959 C C . LYS A 1 120 ? 3.470 -29.036 7.555 1.00 91.81 120 LYS A C 1
ATOM 961 O O . LYS A 1 120 ? 3.187 -30.164 7.955 1.00 91.81 120 LYS A O 1
ATOM 966 N N . LYS A 1 121 ? 3.827 -28.042 8.377 1.00 91.06 121 LYS A N 1
ATOM 967 C CA . LYS A 1 121 ? 3.920 -28.183 9.838 1.00 91.06 121 LYS A CA 1
ATOM 968 C C . LYS A 1 121 ? 2.571 -28.540 10.456 1.00 91.06 121 LYS A C 1
ATOM 970 O O . LYS A 1 121 ? 2.490 -29.536 11.163 1.00 91.06 121 LYS A O 1
ATOM 975 N N . ILE A 1 122 ? 1.505 -27.807 10.131 1.00 88.88 122 ILE A N 1
ATOM 976 C CA . ILE A 1 122 ? 0.158 -28.084 10.657 1.00 88.88 122 ILE A CA 1
ATOM 977 C C . ILE A 1 122 ? -0.304 -29.492 10.249 1.00 88.88 122 ILE A C 1
ATOM 979 O O . ILE A 1 122 ? -0.739 -30.269 11.096 1.00 88.88 122 ILE A O 1
ATOM 983 N N . ARG A 1 123 ? -0.144 -29.873 8.974 1.00 84.12 123 ARG A N 1
ATOM 984 C CA . ARG A 1 123 ? -0.522 -31.214 8.483 1.00 84.12 123 ARG A CA 1
ATOM 985 C C . ARG A 1 123 ? 0.293 -32.332 9.147 1.00 84.12 123 ARG A C 1
ATOM 987 O O . ARG A 1 123 ? -0.261 -33.390 9.441 1.00 84.12 123 ARG A O 1
ATOM 994 N N . GLY A 1 124 ? 1.584 -32.110 9.394 1.00 77.25 124 GLY A N 1
ATOM 995 C CA . GLY A 1 124 ? 2.455 -33.036 10.124 1.00 77.25 124 GLY A CA 1
ATOM 996 C C . GLY A 1 124 ? 2.055 -33.195 11.593 1.00 77.25 124 GLY A C 1
ATOM 997 O O . GLY A 1 124 ? 1.943 -34.325 12.068 1.00 77.25 124 GLY A O 1
ATOM 998 N N . SER A 1 125 ? 1.756 -32.090 12.281 1.00 72.69 125 SER A N 1
ATOM 999 C CA . SER A 1 125 ? 1.314 -32.081 13.682 1.00 72.69 125 SER A CA 1
ATOM 1000 C C . SER A 1 125 ? -0.044 -32.753 13.876 1.00 72.69 125 SER A C 1
ATOM 1002 O O . SER A 1 125 ? -0.206 -33.543 14.803 1.00 72.69 125 SER A O 1
ATOM 1004 N N . VAL A 1 126 ? -1.005 -32.525 12.973 1.00 68.94 126 VAL A N 1
ATOM 1005 C CA . VAL A 1 126 ? -2.312 -33.206 13.010 1.00 68.94 126 VAL A CA 1
ATOM 1006 C C . VAL A 1 126 ? -2.142 -34.717 12.814 1.00 68.94 126 VAL A C 1
ATOM 1008 O O . VAL A 1 126 ? -2.720 -35.504 13.558 1.00 68.94 126 VAL A O 1
ATOM 1011 N N . ARG A 1 127 ? -1.282 -35.154 11.882 1.00 60.91 127 ARG A N 1
ATOM 1012 C CA . ARG A 1 127 ? -0.975 -36.585 11.683 1.00 60.91 127 ARG A CA 1
ATOM 1013 C C . ARG A 1 127 ? -0.248 -37.215 12.874 1.00 60.91 127 ARG A C 1
ATOM 1015 O O . ARG A 1 127 ? -0.517 -38.367 13.202 1.00 60.91 127 ARG A O 1
ATOM 1022 N N . ALA A 1 128 ? 0.666 -36.489 13.516 1.00 60.88 128 ALA A N 1
ATOM 1023 C CA . ALA A 1 128 ? 1.346 -36.954 14.723 1.00 60.88 128 ALA A CA 1
ATOM 1024 C C . ALA A 1 128 ? 0.380 -37.062 15.913 1.00 60.88 128 ALA A C 1
ATOM 1026 O O . ALA A 1 128 ? 0.415 -38.060 16.628 1.00 60.88 128 ALA A O 1
ATOM 1027 N N . SER A 1 129 ? -0.531 -36.095 16.071 1.00 60.72 129 SER A N 1
ATOM 1028 C CA . SER A 1 129 ? -1.584 -36.136 17.090 1.00 60.72 129 SER A CA 1
ATOM 1029 C C . SER A 1 129 ? -2.532 -37.317 16.879 1.00 60.72 129 SER A C 1
ATOM 1031 O O . SER A 1 129 ? -2.786 -38.054 17.822 1.00 60.72 129 SER A O 1
ATOM 1033 N N . LEU A 1 130 ? -2.975 -37.581 15.644 1.00 58.75 130 LEU A N 1
ATOM 1034 C CA . LEU A 1 130 ? -3.834 -38.733 15.339 1.00 58.75 130 LEU A CA 1
ATOM 1035 C C . LEU A 1 130 ? -3.140 -40.072 15.621 1.00 58.75 130 LEU A C 1
ATOM 1037 O O . LEU A 1 130 ? -3.756 -40.971 16.185 1.00 58.75 130 LEU A O 1
ATOM 1041 N N . ARG A 1 131 ? -1.847 -40.209 15.298 1.00 58.50 131 ARG A N 1
ATOM 1042 C CA . ARG A 1 131 ? -1.080 -41.414 15.661 1.00 58.50 131 ARG A CA 1
ATOM 1043 C C . ARG A 1 131 ? -0.889 -41.544 17.174 1.00 58.50 131 ARG A C 1
ATOM 1045 O O . ARG A 1 131 ? -1.054 -42.638 17.702 1.00 58.50 131 ARG A O 1
ATOM 1052 N N . GLY A 1 132 ? -0.610 -40.447 17.879 1.00 57.41 132 GLY A N 1
ATOM 1053 C CA . GLY A 1 132 ? -0.530 -40.426 19.343 1.00 57.41 132 GLY A CA 1
ATOM 1054 C C . GLY A 1 132 ? -1.856 -40.797 20.020 1.00 57.41 132 GLY A C 1
ATOM 1055 O O . GLY A 1 132 ? -1.853 -41.577 20.971 1.00 57.41 132 GLY A O 1
ATOM 1056 N N . GLN A 1 133 ? -2.986 -40.316 19.488 1.00 55.44 133 GLN A N 1
ATOM 1057 C CA . GLN A 1 133 ? -4.345 -40.666 19.926 1.00 55.44 133 GLN A CA 1
ATOM 1058 C C . GLN A 1 133 ? -4.686 -42.135 19.632 1.00 55.44 133 GLN A C 1
ATOM 1060 O O . GLN A 1 133 ? -5.273 -42.816 20.464 1.00 55.44 133 GLN A O 1
ATOM 1065 N N . HIS A 1 134 ? -4.262 -42.666 18.484 1.00 47.31 134 HIS A N 1
ATOM 1066 C CA . HIS A 1 134 ? -4.495 -44.064 18.120 1.00 47.31 134 HIS A CA 1
ATOM 1067 C C . HIS A 1 134 ? -3.738 -45.040 19.041 1.00 47.31 134 HIS A C 1
ATOM 1069 O O . HIS A 1 134 ? -4.319 -46.006 19.530 1.00 47.31 134 HIS A O 1
ATOM 1075 N N . PHE A 1 135 ? -2.468 -44.760 19.364 1.00 48.00 135 PHE A N 1
ATOM 1076 C CA . PHE A 1 135 ? -1.692 -45.579 20.309 1.00 48.00 135 PHE A CA 1
ATOM 1077 C C . PHE A 1 135 ? -2.208 -45.486 21.755 1.00 48.00 135 PHE A C 1
ATOM 1079 O O . PHE A 1 135 ? -2.194 -46.483 22.481 1.00 48.00 135 PHE A O 1
ATOM 1086 N N . SER A 1 136 ? -2.689 -44.314 22.180 1.00 54.44 136 SER A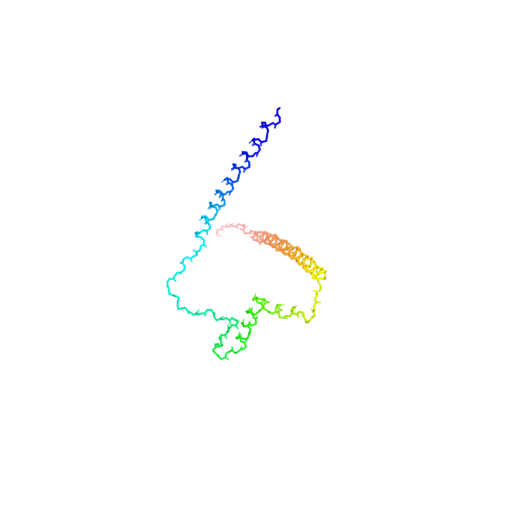 N 1
ATOM 1087 C CA . SER A 1 136 ? -3.283 -44.145 23.513 1.00 54.44 136 SER A CA 1
ATOM 1088 C C . SER A 1 136 ? -4.673 -44.787 23.628 1.00 54.44 136 SER A C 1
ATOM 1090 O O . SER A 1 136 ? -4.960 -45.392 24.661 1.00 54.44 136 SER A O 1
ATOM 1092 N N . ASN A 1 137 ? -5.484 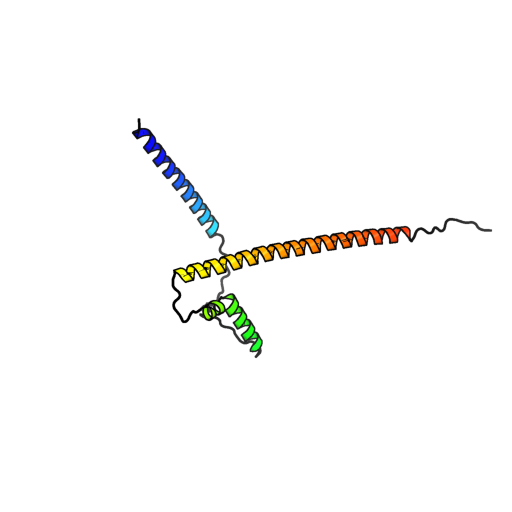-44.780 22.563 1.00 55.59 137 ASN A N 1
ATOM 1093 C CA . ASN A 1 137 ? -6.762 -45.503 22.511 1.00 55.59 137 ASN A CA 1
ATOM 1094 C C . ASN A 1 137 ? -6.579 -47.030 22.535 1.00 55.59 137 ASN A C 1
ATOM 1096 O O . ASN A 1 137 ? -7.303 -47.709 23.260 1.00 55.59 137 ASN A O 1
ATOM 1100 N N . ILE A 1 138 ? -5.573 -47.572 21.836 1.00 54.62 138 ILE A N 1
ATOM 1101 C CA . ILE A 1 138 ? -5.241 -49.008 21.891 1.00 54.62 138 ILE A CA 1
ATOM 1102 C C . ILE A 1 138 ? -4.827 -49.425 23.312 1.00 54.62 138 ILE A C 1
ATOM 1104 O O . ILE A 1 138 ? -5.345 -50.408 23.835 1.00 54.62 138 ILE A O 1
ATOM 1108 N N . ARG A 1 139 ? -3.959 -48.661 23.996 1.00 49.16 139 ARG A N 1
ATOM 1109 C CA . ARG A 1 139 ? -3.595 -48.959 25.400 1.00 49.16 139 ARG A CA 1
ATOM 1110 C C . ARG A 1 139 ? -4.790 -48.922 26.350 1.00 49.16 139 ARG A C 1
ATOM 1112 O O . ARG A 1 139 ? -4.794 -49.671 27.320 1.00 49.16 139 ARG A O 1
ATOM 1119 N N . ARG A 1 140 ? -5.785 -48.068 26.096 1.00 51.12 140 ARG A N 1
ATOM 1120 C CA . ARG A 1 140 ? -7.010 -47.989 26.906 1.00 51.12 140 ARG A CA 1
ATOM 1121 C C . ARG A 1 140 ? -7.906 -49.218 26.713 1.00 51.12 140 ARG A C 1
ATOM 1123 O O . ARG A 1 140 ? -8.489 -49.678 27.685 1.00 51.12 140 ARG A O 1
ATOM 1130 N N . TYR A 1 141 ? -7.949 -49.775 25.501 1.00 52.47 141 TYR A N 1
ATOM 1131 C CA . TYR A 1 141 ? -8.751 -50.960 25.174 1.00 52.47 141 TYR A CA 1
ATOM 1132 C C . TYR A 1 141 ? -8.221 -52.266 25.793 1.00 52.47 141 TYR A C 1
ATOM 1134 O O . TYR A 1 141 ? -9.016 -53.118 26.168 1.00 52.47 141 TYR A O 1
ATOM 1142 N N . TYR A 1 142 ? -6.903 -52.417 25.974 1.00 50.34 142 TYR A N 1
ATOM 1143 C CA . TYR A 1 142 ? -6.315 -53.654 26.522 1.00 50.34 142 TYR A CA 1
ATOM 1144 C C . TYR A 1 142 ? -5.972 -53.604 28.022 1.00 50.34 142 TYR A C 1
ATOM 1146 O O . TYR A 1 142 ? -5.563 -54.615 28.582 1.00 50.34 142 TYR A O 1
ATOM 1154 N N . ARG A 1 143 ? -6.157 -52.465 28.709 1.00 46.66 143 ARG A N 1
ATOM 1155 C CA . ARG A 1 143 ? -5.941 -52.351 30.172 1.00 46.66 143 ARG A CA 1
ATOM 1156 C C . ARG A 1 143 ? -7.187 -52.645 31.020 1.00 46.66 143 ARG A C 1
ATOM 1158 O O . ARG A 1 143 ? -7.119 -52.512 32.235 1.00 46.66 143 ARG A O 1
ATOM 1165 N N . GLY A 1 144 ? -8.306 -52.993 30.380 1.00 46.72 144 GLY A N 1
ATOM 1166 C CA . GLY A 1 144 ? -9.567 -53.374 31.029 1.00 46.72 144 GLY A CA 1
ATOM 1167 C C . GLY A 1 144 ? -9.907 -54.863 30.916 1.00 46.72 144 GLY A C 1
ATOM 1168 O O . GLY A 1 144 ? -10.976 -55.265 31.355 1.00 46.72 144 GLY A O 1
ATOM 1169 N N . VAL A 1 145 ? -9.024 -55.682 30.332 1.00 49.38 145 VAL A N 1
ATOM 1170 C CA . VAL A 1 145 ? -9.246 -57.125 30.140 1.00 49.38 145 VAL A CA 1
ATOM 1171 C C . VAL A 1 145 ? -8.416 -57.921 31.152 1.00 49.38 145 VAL A C 1
ATOM 1173 O O . VAL A 1 145 ? -7.580 -58.742 30.799 1.00 49.38 145 VAL A O 1
ATOM 1176 N N . THR A 1 146 ? -8.623 -57.642 32.437 1.00 44.84 146 THR A N 1
ATOM 1177 C CA . THR A 1 146 ? -8.361 -58.608 33.513 1.00 44.84 146 THR A CA 1
ATOM 1178 C C . THR A 1 146 ? -9.718 -59.114 33.975 1.00 44.84 146 THR A C 1
ATOM 1180 O O . THR A 1 146 ? -10.474 -58.429 34.656 1.00 44.84 146 THR A O 1
ATOM 1183 N N . THR A 1 147 ? -10.029 -60.293 33.461 1.00 49.00 147 THR A N 1
ATOM 1184 C CA . THR A 1 147 ? -11.215 -61.132 33.637 1.00 49.00 147 THR A CA 1
ATOM 1185 C C . THR A 1 147 ? -11.642 -61.335 35.096 1.00 49.00 147 THR A C 1
ATOM 1187 O O . THR A 1 147 ? -10.795 -61.694 35.912 1.00 49.00 147 THR A O 1
ATOM 1190 N N . PRO A 1 148 ? -12.954 -61.323 35.395 1.00 43.88 148 PRO A N 1
ATOM 1191 C CA . PRO A 1 148 ? -13.547 -62.210 36.381 1.00 43.88 148 PRO A CA 1
ATOM 1192 C C . PRO A 1 148 ? -14.339 -63.303 35.635 1.00 43.88 148 PRO A C 1
ATOM 1194 O O . PRO A 1 148 ? -15.465 -63.097 35.198 1.00 43.88 148 PRO A O 1
ATOM 1197 N N . PHE A 1 149 ? -13.709 -64.458 35.440 1.00 39.91 149 PHE A N 1
ATOM 1198 C CA . PHE A 1 149 ? -14.340 -65.755 35.143 1.00 39.91 149 PHE A CA 1
ATOM 1199 C C . PHE A 1 149 ? -14.070 -66.567 36.426 1.00 39.91 149 PHE A C 1
ATOM 1201 O O . PHE A 1 149 ? -12.910 -66.643 36.816 1.00 39.91 149 PHE A O 1
ATOM 1208 N N . LEU A 1 150 ? -15.012 -67.088 37.218 1.00 42.91 150 LEU A N 1
ATOM 1209 C CA . LEU A 1 150 ? -16.280 -67.794 36.981 1.00 42.91 150 LEU A CA 1
ATOM 1210 C C . LEU A 1 150 ? -17.184 -67.605 38.234 1.00 42.91 150 LEU A C 1
ATOM 1212 O O . LEU A 1 150 ? -16.659 -67.507 39.338 1.00 42.91 150 LEU A O 1
ATOM 1216 N N . MET A 1 151 ? -18.503 -67.364 38.120 1.00 41.88 151 MET A N 1
ATOM 1217 C CA . MET A 1 151 ? -19.580 -68.389 38.195 1.00 41.88 151 MET A CA 1
ATOM 1218 C C . MET A 1 151 ? -19.369 -69.380 39.362 1.00 41.88 151 MET A C 1
ATOM 1220 O O . MET A 1 151 ? -18.462 -70.196 39.290 1.00 41.88 151 MET A O 1
ATOM 1224 N N . GLY A 1 152 ? -20.058 -69.239 40.505 1.00 42.19 152 GLY A N 1
ATOM 1225 C CA . GLY A 1 152 ? -21.395 -69.815 40.781 1.00 42.19 152 GLY A CA 1
ATOM 1226 C C . GLY A 1 152 ? -21.236 -71.213 41.415 1.00 42.19 152 GLY A C 1
ATOM 1227 O O . GLY A 1 152 ? -20.609 -72.067 40.810 1.00 42.19 152 GLY A O 1
ATOM 1228 N N . ALA A 1 153 ? -21.686 -71.497 42.641 1.00 39.84 153 ALA A N 1
ATOM 1229 C CA . ALA A 1 153 ? -23.081 -71.814 42.963 1.00 39.84 153 ALA A CA 1
ATOM 1230 C C . ALA A 1 153 ? -23.298 -71.968 44.501 1.00 39.84 153 ALA A C 1
ATOM 1232 O O . ALA A 1 153 ? -22.317 -72.076 45.237 1.00 39.84 153 ALA A O 1
ATOM 1233 N N . PRO A 1 154 ? -24.562 -71.974 44.974 1.00 54.72 154 PRO A N 1
ATOM 1234 C CA . PRO A 1 154 ? -24.951 -71.993 46.387 1.00 54.72 154 PRO A CA 1
ATOM 1235 C C . PRO A 1 154 ? -25.181 -73.407 46.953 1.00 54.72 154 PRO A C 1
ATOM 1237 O O . PRO A 1 154 ? -25.683 -74.271 46.237 1.00 54.72 154 PRO A O 1
ATOM 1240 N N . CYS A 1 155 ? -24.848 -73.581 48.238 1.00 40.38 155 CYS A N 1
ATOM 1241 C CA . CYS A 1 155 ? -25.535 -74.309 49.322 1.00 40.38 155 CYS A CA 1
ATOM 1242 C C . CYS A 1 155 ? -24.626 -74.280 50.558 1.00 40.38 155 CYS A C 1
ATOM 1244 O O . CYS A 1 155 ? -23.428 -74.604 50.403 1.00 40.38 155 CYS A O 1
#